Protein AF-A0A7K0QUI6-F1 (afdb_monomer)

Sequence (169 aa):
MERPNAWLEQLHAEGSSSNWQPHTERWATAEFIQWAQDNDPDAVSKIQLLISELETHGGHVNGGRATTPSFNVRFNVLGVGKKWPLCMYSLPQRGSTLEIRFGDFRNTPDVADAFVQAVCSIPEFGLDAAEIRNAGYRKRPQFAIKNLSEAAVRSLAKNVASALQVDNS

Foldseek 3Di:
DDDPDVVVVVLPPDDDPDPQDFDPDFDDLVQLLVLCVVQPVLLNVLSVLLQVLLVVLQWDWTGDRGSGTKTFIWFQFPPLGIFGQWMWDQDNVQGIKIKGQLVRCLVPVQLSLQQLCQLVVQVQQVDDSVVCVVVSVRDIDMDRSSSDDSVSSNSNSNSNSVSRVTDPD

pLDDT: mean 88.46, std 17.6, range [36.97, 98.56]

Secondary structure (DSSP, 8-state):
-PPP-HHHHHHHSSS-----PPPSSPPPHHHHHHHHHHH-GGGHHHHHHHHHHHHHTT-EEEE--SSS-EEEEEEEETTTEEEEEEEEEEETTTEEEEEE-GGGGTT-HHHHHHHHHHHHTSGGG---HHHHHHTTT----EEEGGGS-HHHHHHHHHHHHHHTTB---

Structure (mmCIF, N/CA/C/O backbone):
data_AF-A0A7K0QUI6-F1
#
_entry.id   AF-A0A7K0QUI6-F1
#
loop_
_atom_site.group_PDB
_atom_site.id
_atom_site.type_symbol
_atom_site.label_atom_id
_atom_site.label_alt_id
_atom_site.label_comp_id
_atom_site.label_asym_id
_atom_site.label_entity_id
_atom_site.label_seq_id
_atom_site.pdbx_PDB_ins_code
_atom_site.Cartn_x
_atom_site.Cartn_y
_atom_site.Cartn_z
_atom_site.occupancy
_atom_site.B_iso_or_equiv
_atom_site.auth_seq_id
_atom_site.auth_comp_id
_atom_site.auth_asym_id
_atom_site.auth_atom_id
_atom_site.pdbx_PDB_model_num
ATOM 1 N N . MET A 1 1 ? 23.963 -13.919 19.861 1.00 38.31 1 MET A N 1
ATOM 2 C CA . MET A 1 1 ? 23.941 -15.083 18.953 1.00 38.31 1 MET A CA 1
ATOM 3 C C . MET A 1 1 ? 22.561 -15.089 18.308 1.00 38.31 1 MET A C 1
ATOM 5 O O . MET A 1 1 ? 21.628 -15.667 18.854 1.00 38.31 1 MET A O 1
ATOM 9 N N . GLU A 1 2 ? 22.383 -14.276 17.266 1.00 37.38 2 GLU A N 1
ATOM 10 C CA . GLU A 1 2 ? 21.104 -14.164 16.556 1.00 37.38 2 GLU A CA 1
ATOM 11 C C . GLU A 1 2 ? 20.898 -15.432 15.730 1.00 37.38 2 GLU A C 1
ATOM 13 O O . GLU A 1 2 ? 21.800 -15.867 15.016 1.00 37.38 2 GLU A O 1
ATOM 18 N N . ARG A 1 3 ? 19.737 -16.071 15.884 1.00 36.97 3 ARG A N 1
ATOM 19 C CA . ARG A 1 3 ? 19.385 -17.237 15.075 1.00 36.97 3 ARG A CA 1
ATOM 20 C C . ARG A 1 3 ? 19.085 -16.753 13.653 1.00 36.97 3 ARG A C 1
ATOM 22 O O . ARG A 1 3 ? 18.277 -15.831 13.521 1.00 36.97 3 ARG A O 1
ATOM 29 N N . PRO A 1 4 ? 19.683 -17.353 12.613 1.00 43.66 4 PRO A N 1
ATOM 30 C CA . PRO A 1 4 ? 19.308 -17.076 11.235 1.00 43.66 4 PRO A CA 1
ATOM 31 C C . PRO A 1 4 ? 17.802 -17.279 11.050 1.00 43.66 4 PRO A C 1
ATOM 33 O O . PRO A 1 4 ? 17.220 -18.254 11.531 1.00 43.66 4 PRO A O 1
ATOM 36 N N . ASN A 1 5 ? 17.156 -16.315 10.400 1.00 50.41 5 ASN A N 1
ATOM 37 C CA . ASN A 1 5 ? 15.738 -16.376 10.083 1.00 50.41 5 ASN A CA 1
ATOM 38 C C . ASN A 1 5 ? 15.543 -17.424 8.979 1.00 50.41 5 ASN A C 1
ATOM 40 O O . ASN A 1 5 ? 15.919 -17.171 7.839 1.00 50.41 5 ASN A O 1
ATOM 44 N N . ALA A 1 6 ? 14.962 -18.580 9.314 1.00 49.19 6 ALA A N 1
ATOM 45 C CA . ALA A 1 6 ? 14.757 -19.723 8.412 1.00 49.19 6 ALA A CA 1
ATOM 46 C C . ALA A 1 6 ? 14.024 -19.371 7.099 1.00 49.19 6 ALA A C 1
ATOM 48 O O . ALA A 1 6 ? 14.102 -20.102 6.117 1.00 49.19 6 ALA A O 1
ATOM 49 N N . TRP A 1 7 ? 13.348 -18.221 7.050 1.00 48.06 7 TRP A N 1
ATOM 50 C CA . TRP A 1 7 ? 12.728 -17.703 5.833 1.00 48.06 7 TRP A CA 1
ATOM 51 C C . TRP A 1 7 ? 13.738 -17.214 4.775 1.00 48.06 7 TRP A C 1
ATOM 53 O O . TRP A 1 7 ? 13.445 -17.274 3.584 1.00 48.06 7 TRP A O 1
ATOM 63 N N . LEU A 1 8 ? 14.936 -16.767 5.180 1.00 48.00 8 LEU A N 1
ATOM 64 C CA . LEU A 1 8 ? 15.993 -16.349 4.247 1.00 48.00 8 LEU A CA 1
ATOM 65 C C . LEU A 1 8 ? 16.585 -17.545 3.489 1.00 48.00 8 LEU A C 1
ATOM 67 O O . LEU A 1 8 ? 16.847 -17.435 2.298 1.00 48.00 8 LEU A O 1
ATOM 71 N N . GLU A 1 9 ? 16.740 -18.697 4.142 1.00 46.81 9 GLU A N 1
ATOM 72 C CA . GLU A 1 9 ? 17.336 -19.893 3.524 1.00 46.81 9 GLU A CA 1
ATOM 73 C C . GLU A 1 9 ? 16.446 -20.484 2.423 1.00 46.81 9 GLU A C 1
ATOM 75 O O . GLU A 1 9 ? 16.946 -20.953 1.402 1.00 46.81 9 GLU A O 1
ATOM 80 N N . GLN A 1 10 ? 15.123 -20.382 2.571 1.00 46.78 10 GLN A N 1
ATOM 81 C CA . GLN A 1 10 ? 14.176 -20.924 1.596 1.00 46.78 10 GLN A CA 1
ATOM 82 C C . GLN A 1 10 ? 14.134 -20.119 0.280 1.00 46.78 10 GLN A C 1
ATOM 84 O O . GLN A 1 10 ? 13.781 -20.671 -0.756 1.00 46.78 10 GLN A O 1
ATOM 89 N N . LEU A 1 11 ? 14.551 -18.845 0.286 1.00 47.62 11 LEU A N 1
ATOM 90 C CA . LEU A 1 11 ? 14.673 -18.019 -0.926 1.00 47.62 11 LEU A CA 1
ATOM 91 C C . LEU A 1 11 ? 15.953 -18.304 -1.732 1.00 47.62 11 LEU A C 1
ATOM 93 O O . LEU A 1 11 ? 15.992 -18.010 -2.923 1.00 47.62 11 LEU A O 1
ATOM 97 N N . HIS A 1 12 ? 16.987 -18.881 -1.111 1.00 47.75 12 HIS A N 1
ATOM 98 C CA . HIS A 1 12 ? 18.263 -19.177 -1.776 1.00 47.75 12 HIS A CA 1
ATOM 99 C C . HIS A 1 12 ? 18.286 -20.532 -2.500 1.00 47.75 12 HIS A C 1
ATOM 101 O O . HIS A 1 12 ? 19.154 -20.750 -3.343 1.00 47.75 12 HIS A O 1
ATOM 107 N N . ALA A 1 13 ? 17.357 -21.438 -2.187 1.00 45.56 13 ALA A N 1
ATOM 108 C CA . ALA A 1 13 ? 17.404 -22.814 -2.679 1.00 45.56 13 ALA A CA 1
ATOM 109 C C . ALA A 1 13 ? 16.907 -22.990 -4.127 1.00 45.56 13 ALA A C 1
ATOM 111 O O . ALA A 1 13 ? 17.282 -23.964 -4.774 1.00 45.56 13 ALA A O 1
ATOM 112 N N . GLU A 1 14 ? 16.102 -22.070 -4.669 1.00 44.31 14 GLU A N 1
ATOM 113 C CA . GLU A 1 14 ? 15.422 -22.297 -5.951 1.00 44.31 14 GLU A CA 1
ATOM 114 C C . GLU A 1 14 ? 15.556 -21.102 -6.911 1.00 44.31 14 GLU A C 1
ATOM 116 O O . GLU A 1 14 ? 14.679 -20.251 -7.038 1.00 44.31 14 GLU A O 1
ATOM 121 N N . GLY A 1 15 ? 16.688 -21.078 -7.623 1.00 44.44 15 GLY A N 1
ATOM 122 C CA . GLY A 1 15 ? 16.762 -20.591 -9.003 1.00 44.44 15 GLY A CA 1
ATOM 123 C C . GLY A 1 15 ? 16.650 -19.082 -9.236 1.00 44.44 15 GLY A C 1
ATOM 124 O O . GLY A 1 15 ? 15.672 -18.611 -9.804 1.00 44.44 15 GLY A O 1
ATOM 125 N N . SER A 1 16 ? 17.713 -18.338 -8.934 1.00 41.66 16 SER A N 1
ATOM 126 C CA . SER A 1 16 ? 18.184 -17.245 -9.796 1.00 41.66 16 SER A CA 1
ATOM 127 C C . SER A 1 16 ? 19.632 -16.927 -9.440 1.00 41.66 16 SER A C 1
ATOM 129 O O . SER A 1 16 ? 19.966 -16.729 -8.272 1.00 41.66 16 SER A O 1
ATOM 131 N N . SER A 1 17 ? 20.508 -16.912 -10.442 1.00 42.06 17 SER A N 1
ATOM 132 C CA . SER A 1 17 ? 21.911 -16.513 -10.342 1.00 42.06 17 SER A CA 1
ATOM 133 C C . SER A 1 17 ? 22.021 -15.010 -10.088 1.00 42.06 17 SER A C 1
ATOM 135 O O . SER A 1 17 ? 22.443 -14.245 -10.955 1.00 42.06 17 SER A O 1
ATOM 137 N N . SER A 1 18 ? 21.609 -14.565 -8.909 1.00 44.94 18 SER A N 1
ATOM 138 C CA . SER A 1 18 ? 21.771 -13.185 -8.499 1.00 44.94 18 SER A CA 1
ATOM 139 C C . SER A 1 18 ? 22.810 -13.138 -7.387 1.00 44.94 18 SER A C 1
ATOM 141 O O . SER A 1 18 ? 22.557 -13.595 -6.272 1.00 44.94 18 SER A O 1
ATOM 143 N N . ASN A 1 19 ? 23.984 -12.589 -7.694 1.00 44.38 19 ASN A N 1
ATOM 144 C CA . ASN A 1 19 ? 25.039 -12.261 -6.731 1.00 44.38 19 ASN A CA 1
ATOM 145 C C . ASN A 1 19 ? 24.611 -11.096 -5.804 1.00 44.38 19 ASN A C 1
ATOM 147 O O . ASN A 1 19 ? 25.384 -10.170 -5.570 1.00 44.38 19 ASN A O 1
ATOM 151 N N . TRP A 1 20 ? 23.373 -11.090 -5.302 1.00 52.59 20 TRP A N 1
ATOM 152 C CA . TRP A 1 20 ? 22.871 -10.036 -4.423 1.00 52.59 20 TRP A CA 1
ATOM 153 C C . TRP A 1 20 ? 23.316 -10.319 -2.990 1.00 52.59 20 TRP A C 1
ATOM 155 O O . TRP A 1 20 ? 22.762 -11.174 -2.298 1.00 52.59 20 TRP A O 1
ATOM 165 N N . GLN A 1 21 ? 24.353 -9.606 -2.553 1.00 52.03 21 GLN A N 1
ATOM 166 C CA . GLN A 1 21 ? 24.778 -9.603 -1.158 1.00 52.03 21 GLN A CA 1
ATOM 167 C C . GLN A 1 21 ? 23.831 -8.739 -0.307 1.00 52.03 21 GLN A C 1
ATOM 169 O O . GLN A 1 21 ? 23.290 -7.749 -0.803 1.00 52.03 21 GLN A O 1
ATOM 174 N N . PRO A 1 22 ? 23.607 -9.088 0.972 1.00 53.97 22 PRO A N 1
ATOM 175 C CA . PRO A 1 22 ? 22.777 -8.293 1.870 1.00 53.97 22 PRO A CA 1
ATOM 176 C C . PRO A 1 22 ? 23.310 -6.860 2.008 1.00 53.97 22 PRO A C 1
ATOM 178 O O . PRO A 1 22 ? 24.460 -6.641 2.386 1.00 53.97 22 PRO A O 1
ATOM 181 N N . HIS A 1 23 ? 22.445 -5.888 1.719 1.00 58.56 23 HIS A N 1
ATOM 182 C CA . HIS A 1 23 ? 22.759 -4.465 1.779 1.00 58.56 23 HIS A CA 1
ATOM 183 C C . HIS A 1 23 ? 22.707 -3.969 3.235 1.00 58.56 23 HIS A C 1
ATOM 185 O O . HIS A 1 23 ? 21.693 -4.122 3.925 1.00 58.56 23 HIS A O 1
ATOM 191 N N . THR A 1 24 ? 23.807 -3.401 3.737 1.00 64.38 24 THR A N 1
ATOM 192 C CA . THR A 1 24 ? 23.884 -2.839 5.102 1.00 64.38 24 THR A CA 1
ATOM 193 C C . THR A 1 24 ? 23.230 -1.457 5.192 1.00 64.38 24 THR A C 1
ATOM 195 O O . THR A 1 24 ? 22.703 -1.073 6.247 1.00 64.38 24 THR A O 1
ATOM 198 N N . GLU A 1 25 ? 23.211 -0.724 4.080 1.00 81.62 25 GLU A N 1
ATOM 199 C CA . GLU A 1 25 ? 22.555 0.572 3.953 1.00 81.62 25 GLU A CA 1
ATOM 200 C C . GLU A 1 25 ? 21.068 0.414 3.604 1.00 81.62 25 GLU A C 1
ATOM 202 O O . GLU A 1 25 ? 20.601 -0.645 3.178 1.00 81.62 25 GLU A O 1
ATOM 207 N N . ARG A 1 26 ? 20.281 1.461 3.850 1.00 90.94 26 ARG A N 1
ATO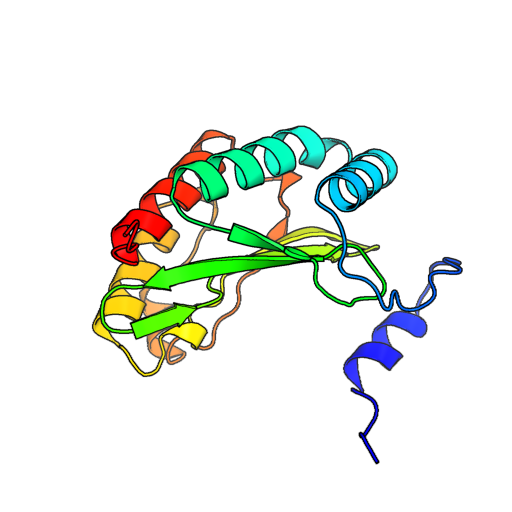M 208 C CA . ARG A 1 26 ? 18.854 1.454 3.512 1.00 90.94 26 ARG A CA 1
ATOM 209 C C . ARG A 1 26 ? 18.693 1.742 2.027 1.00 90.94 26 ARG A C 1
ATOM 211 O O . ARG A 1 26 ? 19.294 2.691 1.544 1.00 90.94 26 ARG A O 1
ATOM 218 N N . TRP A 1 27 ? 17.814 0.997 1.368 1.00 92.62 27 TRP A N 1
ATOM 219 C CA . TRP A 1 27 ? 17.463 1.255 -0.027 1.00 92.62 27 TRP A CA 1
ATOM 220 C C . TRP A 1 27 ? 16.872 2.657 -0.223 1.00 92.62 27 TRP A C 1
ATOM 222 O O . TRP A 1 27 ? 15.993 3.082 0.537 1.00 92.62 27 TRP A O 1
ATOM 232 N N . ALA A 1 28 ? 17.322 3.350 -1.260 1.00 94.56 28 ALA A N 1
ATOM 233 C CA . ALA A 1 28 ? 16.737 4.584 -1.757 1.00 94.56 28 ALA A CA 1
ATOM 234 C C . ALA A 1 28 ? 15.571 4.295 -2.717 1.00 94.56 28 ALA A C 1
ATOM 236 O O . ALA A 1 28 ? 15.508 3.251 -3.369 1.00 94.56 28 ALA A O 1
ATOM 237 N N . THR A 1 29 ? 14.648 5.252 -2.849 1.00 95.31 29 THR A N 1
ATOM 238 C CA . THR A 1 29 ? 13.512 5.171 -3.790 1.00 95.31 29 THR A CA 1
ATOM 239 C C . THR A 1 29 ? 13.970 4.956 -5.231 1.00 95.31 29 THR A C 1
ATOM 241 O O . THR A 1 29 ? 13.395 4.125 -5.932 1.00 95.31 29 THR A O 1
ATOM 244 N N . ALA A 1 30 ? 15.047 5.630 -5.644 1.00 95.31 30 ALA A N 1
ATOM 245 C CA . ALA A 1 30 ? 15.642 5.482 -6.970 1.00 95.31 30 ALA A CA 1
ATOM 246 C C . ALA A 1 30 ? 16.109 4.045 -7.261 1.00 95.31 30 ALA A C 1
ATOM 248 O O . ALA A 1 30 ? 15.892 3.553 -8.362 1.00 95.31 30 ALA A O 1
ATOM 249 N N . GLU A 1 31 ? 16.678 3.343 -6.277 1.00 94.88 31 GLU A N 1
ATOM 250 C CA . GLU A 1 31 ? 17.169 1.968 -6.452 1.00 94.88 31 GLU A CA 1
ATOM 251 C C . GLU A 1 31 ? 16.020 0.969 -6.624 1.00 94.88 31 GLU A C 1
ATOM 253 O O . GLU A 1 31 ? 16.104 0.044 -7.428 1.00 94.88 31 GLU A O 1
ATOM 258 N N . PHE A 1 32 ? 14.906 1.174 -5.916 1.00 95.81 32 PHE A N 1
ATOM 259 C CA . PHE A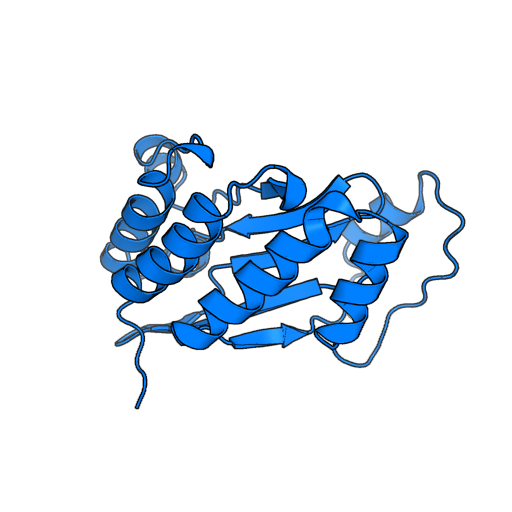 1 32 ? 13.704 0.361 -6.112 1.00 95.81 32 PHE A CA 1
ATOM 260 C C . PHE A 1 32 ? 13.070 0.607 -7.482 1.00 95.81 32 PHE A C 1
ATOM 262 O O . PHE A 1 32 ? 12.633 -0.341 -8.132 1.00 95.81 32 PHE A O 1
ATOM 269 N N . ILE A 1 33 ? 13.021 1.867 -7.928 1.00 96.88 33 ILE A N 1
ATOM 270 C CA . ILE A 1 33 ? 12.516 2.221 -9.261 1.00 96.88 33 ILE A CA 1
ATOM 271 C C . ILE A 1 33 ? 13.405 1.600 -10.340 1.00 96.88 33 ILE A C 1
ATOM 273 O O . ILE A 1 33 ? 12.870 1.000 -11.267 1.00 96.88 33 ILE A O 1
ATOM 277 N N . GLN A 1 34 ? 14.730 1.679 -10.194 1.00 96.88 34 GLN A N 1
ATOM 278 C CA . GLN A 1 34 ? 15.674 1.053 -11.120 1.00 96.88 34 GLN A CA 1
ATOM 279 C C . GLN A 1 34 ? 15.469 -0.463 -11.177 1.00 96.88 34 GLN A C 1
ATOM 281 O O . GLN A 1 34 ? 15.316 -1.029 -12.254 1.00 96.88 34 GLN A O 1
ATOM 286 N N . TRP A 1 35 ? 15.355 -1.120 -10.019 1.00 95.94 35 TRP A N 1
ATOM 287 C CA . TRP A 1 35 ? 15.057 -2.550 -9.980 1.00 95.94 35 TRP A CA 1
ATOM 288 C C . TRP A 1 35 ? 13.749 -2.883 -10.709 1.00 95.94 35 TRP A C 1
ATOM 290 O O . TRP A 1 35 ? 13.693 -3.861 -11.455 1.00 95.94 35 TRP A O 1
ATOM 300 N N . ALA A 1 36 ? 12.703 -2.072 -10.525 1.00 97.25 36 ALA A N 1
ATOM 301 C CA . ALA A 1 36 ? 11.426 -2.270 -11.203 1.00 97.25 36 ALA A CA 1
ATOM 302 C C . ALA A 1 36 ? 11.531 -2.037 -12.717 1.00 97.25 36 ALA A C 1
ATOM 304 O O . ALA A 1 36 ? 10.913 -2.775 -13.470 1.00 97.25 36 ALA A O 1
ATOM 305 N N . GLN A 1 37 ? 12.335 -1.082 -13.186 1.00 97.62 37 GLN A N 1
ATOM 306 C CA . GLN A 1 37 ? 12.591 -0.907 -14.622 1.00 97.62 37 GLN A CA 1
ATOM 307 C C . GLN A 1 37 ? 13.208 -2.163 -15.243 1.00 97.62 37 GLN A C 1
ATOM 309 O O . GLN A 1 37 ? 12.801 -2.565 -16.332 1.00 97.62 37 GLN A O 1
ATOM 314 N N . ASP A 1 38 ? 14.130 -2.805 -14.525 1.00 96.31 38 ASP A N 1
ATOM 315 C CA . ASP A 1 38 ? 14.848 -3.979 -15.019 1.00 96.31 38 ASP A CA 1
ATOM 316 C C . ASP A 1 38 ? 14.023 -5.279 -14.919 1.00 96.31 38 ASP A C 1
ATOM 318 O O . ASP A 1 38 ? 14.216 -6.192 -15.720 1.00 96.31 38 ASP A O 1
ATOM 322 N N . ASN A 1 39 ? 13.112 -5.387 -13.939 1.00 96.31 39 ASN A N 1
ATOM 323 C CA . ASN A 1 39 ? 12.458 -6.659 -13.580 1.00 96.31 39 ASN A CA 1
ATOM 324 C C . ASN A 1 39 ? 10.920 -6.648 -13.654 1.00 96.31 39 ASN A C 1
ATOM 326 O O . ASN A 1 39 ? 10.309 -7.709 -13.781 1.00 96.31 39 ASN A O 1
ATOM 330 N N . ASP A 1 40 ? 10.271 -5.488 -13.538 1.00 96.81 40 ASP A N 1
ATOM 331 C CA . ASP A 1 40 ? 8.806 -5.342 -13.559 1.00 96.81 40 ASP A CA 1
ATOM 332 C C . ASP A 1 40 ? 8.385 -3.990 -14.181 1.00 96.81 40 ASP A C 1
ATOM 334 O O . ASP A 1 40 ? 7.770 -3.153 -13.508 1.00 96.81 40 ASP A O 1
ATOM 338 N N . PRO A 1 41 ? 8.739 -3.732 -15.459 1.00 97.38 41 PRO A N 1
ATOM 339 C CA . PRO A 1 41 ? 8.617 -2.405 -16.070 1.00 97.38 41 PRO A CA 1
ATOM 340 C C . PRO A 1 41 ? 7.177 -1.864 -16.072 1.00 97.38 41 PRO A C 1
ATOM 342 O O . PRO A 1 41 ? 6.965 -0.663 -15.903 1.00 97.38 41 PRO A O 1
ATOM 345 N N . ASP A 1 42 ? 6.176 -2.745 -16.154 1.00 97.69 42 ASP A N 1
ATOM 346 C CA . ASP A 1 42 ? 4.747 -2.392 -16.123 1.00 97.69 42 ASP A CA 1
ATOM 347 C C . ASP A 1 42 ? 4.277 -1.824 -14.767 1.00 97.69 42 ASP A C 1
ATOM 349 O O . ASP A 1 42 ? 3.190 -1.231 -14.659 1.00 97.69 42 ASP A O 1
ATOM 353 N N . ALA A 1 43 ? 5.072 -2.016 -13.708 1.00 97.75 43 ALA A N 1
ATOM 354 C CA . ALA A 1 43 ? 4.806 -1.482 -12.378 1.00 97.75 43 ALA A CA 1
ATOM 355 C C . ALA A 1 43 ? 5.395 -0.080 -12.165 1.00 97.75 43 ALA A C 1
ATOM 357 O O . ALA A 1 43 ? 4.946 0.612 -11.252 1.00 97.75 43 ALA A O 1
ATOM 358 N N . VAL A 1 44 ? 6.367 0.361 -12.975 1.00 98.25 44 VAL A N 1
ATOM 359 C CA . VAL A 1 44 ? 7.192 1.556 -12.697 1.00 98.25 44 VAL A CA 1
ATOM 360 C C . VAL A 1 44 ? 6.349 2.811 -12.473 1.00 98.25 44 VAL A C 1
ATOM 362 O O . VAL A 1 44 ? 6.497 3.465 -11.439 1.00 98.25 44 VAL A O 1
ATOM 365 N N . SER A 1 45 ? 5.419 3.119 -13.383 1.00 98.31 45 SER A N 1
ATOM 366 C CA . SER A 1 45 ? 4.568 4.312 -13.256 1.00 98.31 45 SER A CA 1
ATOM 367 C C . SER A 1 45 ? 3.691 4.268 -12.001 1.00 98.31 45 SER A C 1
ATOM 369 O O . SER A 1 45 ? 3.514 5.276 -11.320 1.00 98.31 45 SER A O 1
ATOM 371 N N . LYS A 1 46 ? 3.194 3.081 -11.641 1.00 98.44 46 LYS A N 1
ATOM 372 C CA . LYS A 1 46 ? 2.343 2.867 -10.464 1.00 98.44 46 LYS A CA 1
ATOM 373 C C . LYS A 1 46 ? 3.136 2.933 -9.164 1.00 98.44 46 LYS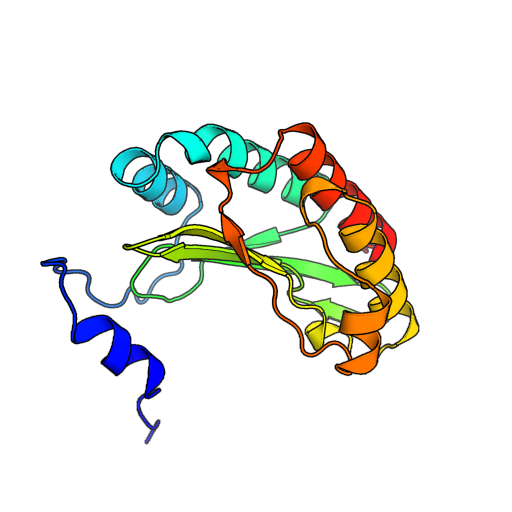 A C 1
ATOM 375 O O . LYS A 1 46 ? 2.615 3.436 -8.177 1.00 98.44 46 LYS A O 1
ATOM 380 N N . ILE A 1 47 ? 4.387 2.474 -9.157 1.00 98.38 47 ILE A N 1
ATOM 381 C CA . ILE A 1 47 ? 5.304 2.612 -8.016 1.00 98.38 47 ILE A CA 1
ATOM 382 C C . ILE A 1 47 ? 5.607 4.089 -7.769 1.00 98.38 47 ILE A C 1
ATOM 384 O O . ILE A 1 47 ? 5.489 4.554 -6.638 1.00 98.38 47 ILE A O 1
ATOM 388 N N . GLN A 1 48 ? 5.963 4.829 -8.822 1.00 98.56 48 GLN A N 1
ATOM 389 C CA . GLN A 1 48 ? 6.234 6.265 -8.731 1.00 98.56 48 GLN A CA 1
ATOM 390 C C . GLN A 1 48 ? 5.010 7.024 -8.214 1.00 98.56 48 GLN A C 1
ATOM 392 O O . GLN A 1 48 ? 5.127 7.818 -7.279 1.00 98.56 48 GLN A O 1
ATOM 397 N N . LEU A 1 49 ? 3.831 6.721 -8.767 1.00 98.50 49 LEU A N 1
ATOM 398 C CA . LEU A 1 49 ? 2.573 7.295 -8.308 1.00 98.50 49 LEU A CA 1
ATOM 399 C C . LEU A 1 49 ? 2.298 6.944 -6.841 1.00 98.50 49 LEU A C 1
ATOM 401 O O . LEU A 1 49 ? 1.991 7.830 -6.053 1.00 98.50 49 LEU A O 1
ATOM 405 N N . LEU A 1 50 ? 2.446 5.676 -6.454 1.00 98.25 50 LEU A N 1
ATOM 406 C CA . LEU A 1 50 ? 2.192 5.225 -5.089 1.00 98.25 50 LEU A CA 1
ATOM 407 C C . LEU A 1 50 ? 3.108 5.925 -4.081 1.00 98.25 50 LEU A C 1
ATOM 409 O O . LEU A 1 50 ? 2.620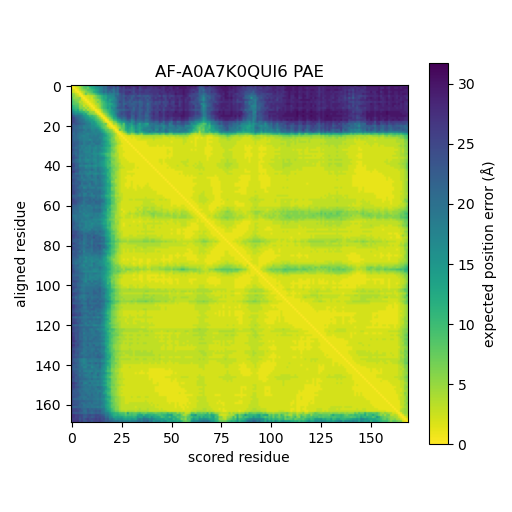 6.391 -3.058 1.00 98.25 50 LEU A O 1
ATOM 413 N N . ILE A 1 51 ? 4.408 6.035 -4.368 1.00 98.12 51 ILE A N 1
ATOM 414 C CA . ILE A 1 51 ? 5.359 6.757 -3.508 1.00 98.12 51 ILE A CA 1
ATOM 415 C C . ILE A 1 51 ? 4.927 8.220 -3.361 1.00 98.12 51 ILE A C 1
ATOM 417 O O . ILE A 1 51 ? 4.766 8.690 -2.237 1.00 98.12 51 ILE A O 1
ATOM 421 N N . SER A 1 52 ? 4.673 8.903 -4.480 1.00 98.19 52 SER A N 1
ATOM 422 C CA . SER A 1 52 ? 4.278 10.316 -4.487 1.00 98.19 52 SER A CA 1
ATOM 423 C C . SER A 1 52 ? 2.986 10.568 -3.706 1.00 98.19 52 SER A C 1
ATOM 425 O O . SER A 1 52 ? 2.903 11.522 -2.933 1.00 98.19 52 SER A O 1
ATOM 427 N N . GLU A 1 53 ? 1.967 9.732 -3.900 1.00 98.12 53 GLU A N 1
ATOM 428 C CA . GLU A 1 53 ? 0.669 9.866 -3.229 1.00 98.12 53 GLU A CA 1
ATOM 429 C C . GLU A 1 53 ? 0.779 9.561 -1.732 1.00 98.12 53 GLU A C 1
ATOM 431 O O . GLU A 1 53 ? 0.217 10.282 -0.909 1.00 98.12 53 GLU A O 1
ATOM 436 N N . LEU A 1 54 ? 1.543 8.530 -1.352 1.00 97.56 54 LEU A N 1
ATOM 437 C CA . LEU A 1 54 ? 1.781 8.223 0.058 1.00 97.56 54 LEU A CA 1
ATOM 438 C C . LEU A 1 54 ? 2.490 9.380 0.763 1.00 97.56 54 LEU A C 1
ATOM 440 O O . LEU A 1 54 ? 2.059 9.759 1.848 1.00 97.56 54 LEU A O 1
ATOM 444 N N . GLU A 1 55 ? 3.522 9.962 0.150 1.00 96.81 55 GLU A N 1
ATOM 445 C CA . GLU A 1 55 ? 4.236 11.117 0.709 1.00 96.81 55 GLU A CA 1
ATOM 446 C C . GLU A 1 55 ? 3.355 12.364 0.806 1.00 96.81 55 GLU A C 1
ATOM 448 O O . GLU A 1 55 ? 3.340 13.032 1.841 1.00 96.81 55 GLU A O 1
ATOM 453 N N . THR A 1 56 ? 2.543 12.623 -0.221 1.00 97.00 56 THR A N 1
ATOM 454 C CA . THR A 1 56 ? 1.559 13.721 -0.227 1.00 97.00 56 THR A CA 1
ATOM 455 C C . THR A 1 56 ? 0.559 13.600 0.926 1.00 97.00 56 THR A C 1
ATOM 457 O O . THR A 1 56 ? 0.113 14.605 1.479 1.00 97.00 56 THR A O 1
ATOM 460 N N . HIS A 1 57 ? 0.225 12.372 1.321 1.00 96.75 57 HIS A N 1
ATOM 461 C CA . HIS A 1 57 ? -0.740 12.078 2.375 1.00 96.75 57 HIS A CA 1
ATOM 462 C C . HIS A 1 57 ? -0.092 11.734 3.733 1.00 96.75 57 HIS A C 1
ATOM 464 O O . HIS A 1 57 ? -0.704 11.061 4.565 1.00 96.75 57 HIS A O 1
ATOM 470 N N . GLY A 1 58 ? 1.135 12.208 3.982 1.00 96.19 58 GLY A N 1
ATOM 471 C CA . GLY A 1 58 ? 1.811 12.109 5.287 1.00 96.19 58 GLY A CA 1
ATOM 472 C C . GLY A 1 58 ? 2.430 10.737 5.587 1.00 96.19 58 GLY A C 1
ATOM 473 O O . GLY A 1 58 ? 2.917 10.479 6.692 1.00 96.19 58 GLY A O 1
ATOM 474 N N . GLY A 1 59 ? 2.431 9.842 4.602 1.00 96.75 59 GLY A N 1
ATOM 475 C CA . GLY A 1 59 ? 3.220 8.624 4.621 1.00 96.75 59 GLY A CA 1
ATOM 476 C C . GLY A 1 59 ? 4.699 8.937 4.402 1.00 96.75 59 GLY A C 1
ATOM 477 O O . GLY A 1 59 ? 5.055 9.828 3.645 1.00 96.75 59 GLY A O 1
ATOM 478 N N . HIS A 1 60 ? 5.598 8.184 5.029 1.00 96.75 60 HIS A N 1
ATOM 479 C CA . HIS A 1 60 ? 7.029 8.288 4.734 1.00 96.75 60 HIS A CA 1
ATOM 480 C C . HIS A 1 60 ? 7.583 6.945 4.292 1.00 96.75 60 HIS A C 1
ATOM 482 O O . HIS A 1 60 ? 7.596 5.976 5.064 1.00 96.75 60 HIS A O 1
ATOM 488 N N . VAL A 1 61 ? 8.087 6.894 3.066 1.00 96.00 61 VAL A N 1
ATOM 489 C CA . VAL A 1 61 ? 8.698 5.697 2.494 1.00 96.00 61 VAL A CA 1
ATOM 490 C C . VAL A 1 61 ? 10.104 5.536 3.071 1.00 96.00 61 VAL A C 1
ATOM 492 O O . VAL A 1 61 ? 10.951 6.412 2.946 1.00 96.00 61 VAL A O 1
ATOM 495 N N . ASN A 1 62 ? 10.355 4.423 3.762 1.00 94.69 62 ASN A N 1
ATOM 496 C CA . ASN A 1 62 ? 11.645 4.150 4.391 1.00 94.69 62 ASN A CA 1
ATOM 497 C C . ASN A 1 62 ? 12.251 2.858 3.847 1.00 94.69 62 ASN A C 1
ATOM 499 O O . ASN A 1 62 ? 11.659 1.785 4.004 1.00 94.69 62 ASN A O 1
ATOM 503 N N . GLY A 1 63 ? 13.468 2.962 3.305 1.00 93.94 63 GLY A N 1
ATOM 504 C CA . GLY A 1 63 ? 14.308 1.832 2.909 1.00 93.94 63 GLY A CA 1
ATOM 505 C C . GLY A 1 63 ? 14.449 0.789 4.010 1.00 93.94 63 GLY A C 1
ATOM 506 O O . GLY A 1 63 ? 14.809 1.116 5.152 1.00 93.94 63 GLY A O 1
ATOM 507 N N . GLY A 1 64 ? 14.152 -0.460 3.661 1.00 90.38 64 GLY A N 1
ATOM 508 C CA . GLY A 1 64 ? 14.503 -1.640 4.439 1.00 90.38 64 GLY A CA 1
ATOM 509 C C . GLY A 1 64 ? 15.982 -1.999 4.289 1.00 90.38 64 GLY A C 1
ATOM 510 O O . GLY A 1 64 ? 16.690 -1.446 3.451 1.00 90.38 64 GLY A O 1
ATOM 511 N N . ARG A 1 65 ? 16.436 -2.945 5.114 1.00 88.38 65 ARG A N 1
ATOM 512 C CA . ARG A 1 65 ? 17.745 -3.606 4.998 1.00 88.38 65 ARG A CA 1
ATOM 513 C C . ARG A 1 65 ? 17.500 -5.049 4.583 1.00 88.38 65 ARG A C 1
ATOM 515 O O . ARG A 1 65 ? 17.377 -5.931 5.429 1.00 88.38 65 ARG A O 1
ATOM 522 N N . ALA A 1 66 ? 17.287 -5.246 3.293 1.00 87.00 66 ALA A N 1
ATOM 523 C CA . ALA A 1 66 ? 17.009 -6.548 2.702 1.00 87.00 66 ALA A CA 1
ATOM 524 C C . ALA A 1 66 ? 17.926 -6.765 1.498 1.00 87.00 66 ALA A C 1
ATOM 526 O O . ALA A 1 66 ? 18.530 -5.818 1.001 1.00 87.00 66 ALA A O 1
ATOM 527 N N . THR A 1 67 ? 18.026 -8.009 1.039 1.00 86.81 67 THR A N 1
ATOM 528 C CA . THR A 1 67 ? 18.817 -8.381 -0.144 1.00 86.81 67 THR A CA 1
ATOM 529 C C . THR A 1 67 ? 18.300 -7.739 -1.426 1.00 86.81 67 THR A C 1
ATOM 531 O O . THR A 1 67 ? 19.087 -7.474 -2.325 1.00 86.81 67 THR A O 1
ATOM 534 N N . THR A 1 68 ? 17.002 -7.447 -1.498 1.00 89.44 68 THR A N 1
ATOM 535 C CA . THR A 1 68 ? 16.380 -6.717 -2.603 1.00 89.44 68 THR A CA 1
ATOM 536 C C . THR A 1 68 ? 15.738 -5.415 -2.109 1.00 89.44 68 THR A C 1
ATOM 538 O O . THR A 1 68 ? 15.382 -5.314 -0.921 1.00 89.44 68 THR A O 1
ATOM 541 N N . PRO A 1 69 ? 15.567 -4.405 -2.988 1.00 94.06 69 PRO A N 1
ATOM 542 C CA . PRO A 1 69 ? 14.895 -3.162 -2.638 1.00 94.06 69 PRO A CA 1
ATOM 543 C C . PRO A 1 69 ? 13.540 -3.387 -1.967 1.00 94.06 69 PRO A C 1
ATOM 545 O O . PRO A 1 69 ? 12.652 -4.070 -2.480 1.00 94.06 69 PRO A O 1
ATOM 548 N N . SER A 1 70 ? 13.356 -2.806 -0.789 1.00 94.94 70 SER A N 1
ATOM 549 C CA . SER A 1 70 ? 12.098 -2.904 -0.052 1.00 94.94 70 SER A CA 1
ATOM 550 C C . SER A 1 70 ? 11.866 -1.664 0.786 1.00 94.94 70 SER A C 1
ATOM 552 O O . SER A 1 70 ? 12.811 -1.022 1.251 1.00 94.94 70 SER A O 1
ATOM 554 N N . PHE A 1 71 ? 10.595 -1.358 1.015 1.00 96.69 71 PHE A N 1
ATOM 555 C CA . PHE A 1 71 ? 10.171 -0.211 1.795 1.00 96.69 71 PHE A CA 1
ATOM 556 C C . PHE A 1 71 ? 9.142 -0.598 2.841 1.00 96.69 71 PHE A C 1
ATOM 558 O O . PHE A 1 71 ? 8.261 -1.421 2.600 1.00 96.69 71 PHE A O 1
ATOM 565 N N . ASN A 1 72 ? 9.215 0.073 3.986 1.00 96.75 72 ASN A N 1
ATOM 566 C CA . ASN A 1 72 ? 8.078 0.197 4.889 1.00 96.75 72 ASN A CA 1
ATOM 567 C C . ASN A 1 72 ? 7.567 1.637 4.790 1.00 96.75 72 ASN A C 1
ATOM 569 O O . ASN A 1 72 ? 8.364 2.580 4.779 1.00 96.75 72 ASN A O 1
ATOM 573 N N . VAL A 1 73 ? 6.252 1.811 4.742 1.00 97.62 73 VAL A N 1
ATOM 574 C CA . VAL A 1 73 ? 5.617 3.129 4.709 1.00 97.62 73 VAL A CA 1
ATOM 575 C C . VAL A 1 73 ? 5.172 3.475 6.118 1.00 97.62 73 VAL A C 1
ATOM 577 O O . VAL A 1 73 ? 4.358 2.773 6.716 1.00 97.62 73 VAL A O 1
ATOM 580 N N . ARG A 1 74 ? 5.753 4.540 6.657 1.00 96.56 74 ARG A N 1
ATOM 581 C CA . ARG A 1 74 ? 5.489 5.036 8.004 1.00 96.56 74 ARG A CA 1
ATOM 582 C C . ARG A 1 74 ? 4.310 5.986 8.000 1.00 96.56 74 ARG A C 1
ATOM 584 O O . ARG A 1 74 ? 4.301 6.887 7.175 1.00 96.56 74 ARG A O 1
ATOM 591 N N . PHE A 1 75 ? 3.457 5.905 9.009 1.00 97.00 75 PHE A N 1
ATOM 592 C CA . PHE A 1 75 ? 2.534 6.982 9.368 1.00 97.00 75 PHE A CA 1
ATOM 593 C C . PHE A 1 75 ? 2.681 7.327 10.851 1.00 97.00 75 PHE A C 1
ATOM 595 O O . PHE A 1 75 ? 2.963 6.447 11.674 1.00 97.00 75 PHE A O 1
ATOM 602 N N . ASN A 1 76 ? 2.508 8.604 11.186 1.00 96.44 76 ASN A N 1
ATOM 603 C CA . ASN A 1 76 ? 2.322 9.055 12.563 1.00 96.44 76 ASN A CA 1
ATOM 604 C C . ASN A 1 76 ? 0.813 9.123 12.821 1.00 96.44 76 ASN A C 1
ATOM 606 O O . ASN A 1 76 ? 0.122 9.955 12.245 1.00 96.44 76 ASN A O 1
ATOM 610 N N . VAL A 1 77 ? 0.302 8.199 13.628 1.00 95.88 77 VAL A N 1
ATOM 611 C CA . VAL A 1 77 ? -1.134 8.013 13.868 1.00 95.88 77 VAL A CA 1
ATOM 612 C C . VAL A 1 77 ? -1.502 8.699 15.177 1.00 95.88 77 VAL A C 1
ATOM 614 O O . VAL A 1 77 ? -0.915 8.379 16.219 1.00 95.88 77 VAL A O 1
ATOM 617 N N . LEU A 1 78 ? -2.456 9.632 15.144 1.00 91.94 78 LEU A N 1
ATOM 618 C CA . LEU A 1 78 ? -2.852 10.399 16.325 1.00 91.94 78 LEU A CA 1
ATOM 619 C C . LEU A 1 78 ? -3.287 9.469 17.472 1.00 91.94 78 LEU A C 1
ATOM 621 O O . LEU A 1 78 ? -4.035 8.514 17.276 1.00 91.94 78 LEU A O 1
ATOM 625 N N . GLY A 1 79 ? -2.762 9.705 18.677 1.00 91.81 79 GLY A N 1
ATOM 626 C CA . GLY A 1 79 ? -3.058 8.893 19.868 1.00 91.81 79 GLY A CA 1
ATOM 627 C C . GLY A 1 79 ? -2.452 7.480 19.885 1.00 91.81 79 GLY A C 1
ATOM 628 O O . GLY A 1 79 ? -2.531 6.802 20.907 1.00 91.81 79 GLY A O 1
ATOM 629 N N . VAL A 1 80 ? -1.812 7.033 18.799 1.00 94.69 80 VAL A N 1
ATOM 630 C CA . VAL A 1 80 ? -1.219 5.686 18.678 1.00 94.69 80 VAL A CA 1
ATOM 631 C C . VAL A 1 80 ? 0.296 5.738 18.454 1.00 94.69 80 VAL A C 1
ATOM 633 O O . VAL A 1 80 ? 1.027 4.836 18.873 1.00 94.69 80 VAL A O 1
ATOM 636 N N . GLY A 1 81 ? 0.784 6.791 17.802 1.00 94.81 81 GLY A N 1
ATOM 637 C CA . GLY A 1 81 ? 2.184 6.984 17.452 1.00 94.81 81 GLY A CA 1
ATOM 638 C C . GLY A 1 81 ? 2.563 6.357 16.109 1.00 94.81 81 GLY A C 1
ATOM 639 O O . GLY A 1 81 ? 1.759 6.222 15.190 1.00 94.81 81 GLY A O 1
ATOM 640 N N . LYS A 1 82 ? 3.840 6.003 15.972 1.00 95.56 82 LYS A N 1
ATOM 641 C CA . LYS A 1 82 ? 4.436 5.566 14.704 1.00 95.56 82 LYS A CA 1
ATOM 642 C C . LYS A 1 82 ? 4.021 4.143 14.322 1.00 95.56 82 LYS A C 1
ATOM 644 O O . LYS A 1 82 ? 4.236 3.214 15.105 1.00 95.56 82 LYS A O 1
ATOM 649 N N . LYS A 1 83 ? 3.509 3.961 13.102 1.00 96.69 83 LYS A N 1
ATOM 650 C CA . LYS A 1 83 ? 3.052 2.666 12.558 1.00 96.69 83 LYS A CA 1
ATOM 651 C C . LYS A 1 83 ? 3.503 2.443 11.114 1.00 96.69 83 LYS A C 1
ATOM 653 O O . LYS A 1 83 ? 3.870 3.399 10.431 1.00 96.69 83 LYS A O 1
ATOM 658 N N . TRP A 1 84 ? 3.486 1.186 10.671 1.00 96.81 84 TRP A N 1
ATOM 659 C CA . TRP A 1 84 ? 3.996 0.717 9.376 1.00 96.81 84 TRP A CA 1
ATOM 660 C C . TRP A 1 84 ? 2.946 -0.117 8.616 1.00 96.81 84 TRP A C 1
ATOM 662 O O . TRP A 1 84 ? 3.166 -1.297 8.328 1.00 96.81 84 TRP A O 1
ATOM 672 N N . PRO A 1 85 ? 1.786 0.481 8.292 1.00 97.31 85 PRO A N 1
ATOM 673 C CA . PRO A 1 85 ? 0.633 -0.225 7.734 1.00 97.31 85 PRO A CA 1
ATOM 674 C C . PRO A 1 85 ? 0.845 -0.788 6.329 1.00 97.31 85 PRO A C 1
ATOM 676 O O . PRO A 1 85 ? 0.116 -1.691 5.932 1.00 97.31 85 PRO A O 1
ATOM 679 N N . LEU A 1 86 ? 1.794 -0.252 5.560 1.00 98.31 86 LEU A N 1
ATOM 680 C CA . LEU A 1 86 ? 2.027 -0.637 4.169 1.00 98.31 86 LEU A CA 1
ATOM 681 C C . LEU A 1 86 ? 3.502 -0.949 3.955 1.00 98.31 86 LEU A C 1
ATOM 683 O O . LEU A 1 86 ? 4.378 -0.307 4.542 1.00 98.31 86 LEU A O 1
ATOM 687 N N . CYS A 1 87 ? 3.785 -1.928 3.106 1.00 98.00 87 CYS A N 1
ATOM 688 C CA . CYS A 1 87 ? 5.140 -2.289 2.704 1.00 98.00 87 CYS A CA 1
ATOM 689 C C . CYS A 1 87 ? 5.211 -2.537 1.209 1.00 98.00 87 CYS A C 1
ATOM 691 O O . CYS A 1 87 ? 4.264 -3.046 0.620 1.00 98.00 87 CYS A O 1
ATOM 693 N N . MET A 1 88 ? 6.348 -2.208 0.609 1.00 98.06 88 MET A N 1
ATOM 694 C CA . MET A 1 88 ? 6.636 -2.531 -0.781 1.00 98.06 88 MET A CA 1
ATOM 695 C C . MET A 1 88 ? 7.840 -3.458 -0.846 1.00 98.06 88 MET A C 1
ATOM 697 O O . MET A 1 88 ? 8.840 -3.241 -0.159 1.00 98.06 88 MET A O 1
ATOM 701 N N . TYR A 1 89 ? 7.749 -4.481 -1.682 1.00 96.81 89 TYR A N 1
ATOM 702 C CA . TYR A 1 89 ? 8.787 -5.485 -1.860 1.00 96.81 89 TYR A CA 1
ATOM 703 C C . TYR A 1 89 ? 9.113 -5.645 -3.336 1.00 96.81 89 TYR A C 1
ATOM 705 O O . TYR A 1 89 ? 8.211 -5.659 -4.170 1.00 96.81 89 TYR A O 1
ATOM 713 N N . SER A 1 90 ? 10.390 -5.827 -3.644 1.00 95.50 90 SER A N 1
ATOM 714 C CA . SER A 1 90 ? 10.830 -6.385 -4.918 1.00 95.50 90 SER A CA 1
ATOM 715 C C . SER A 1 90 ? 11.078 -7.882 -4.734 1.00 95.50 90 SER A C 1
ATOM 717 O O . SER A 1 90 ? 12.014 -8.305 -4.052 1.00 95.50 90 SER A O 1
ATOM 719 N N . LEU A 1 91 ? 10.179 -8.703 -5.272 1.00 91.25 91 LEU A N 1
ATOM 720 C CA . LEU A 1 91 ? 10.264 -10.156 -5.170 1.00 91.25 91 LEU A CA 1
ATOM 721 C C . LEU A 1 91 ? 10.717 -10.710 -6.527 1.00 91.25 91 LEU A C 1
ATOM 723 O O . LEU A 1 91 ? 9.952 -10.587 -7.482 1.00 91.25 91 LEU A O 1
ATOM 727 N N . PRO A 1 92 ? 11.893 -11.359 -6.641 1.00 86.25 92 PRO A N 1
ATOM 728 C CA . PRO A 1 92 ? 12.450 -11.779 -7.933 1.00 86.25 92 PRO A CA 1
ATOM 729 C C . PRO A 1 92 ? 11.489 -12.568 -8.832 1.00 86.25 92 PRO A C 1
ATOM 731 O O . PRO A 1 92 ? 11.483 -12.380 -10.039 1.00 86.25 92 PRO A O 1
ATOM 734 N N . GLN A 1 93 ? 10.637 -13.414 -8.247 1.00 87.62 93 GLN A N 1
ATOM 735 C CA . GLN A 1 93 ? 9.679 -14.233 -9.000 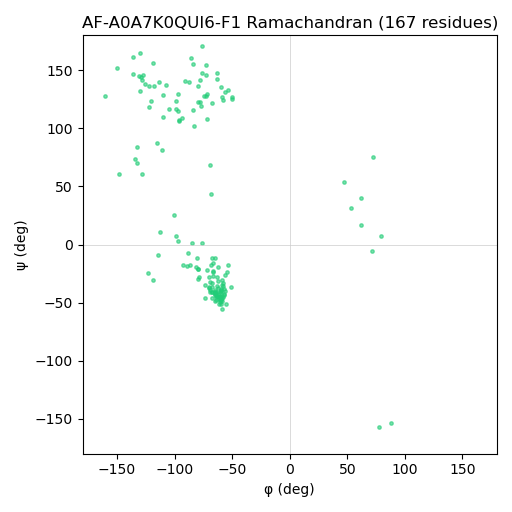1.00 87.62 93 GLN A CA 1
ATOM 736 C C . GLN A 1 93 ? 8.291 -13.590 -9.167 1.00 87.62 93 GLN A C 1
ATOM 738 O O . GLN A 1 93 ? 7.502 -14.048 -9.988 1.00 87.62 93 GLN A O 1
ATOM 743 N N . ARG A 1 94 ? 7.946 -12.574 -8.363 1.00 88.62 94 ARG A N 1
ATOM 744 C CA . ARG A 1 94 ? 6.588 -11.984 -8.331 1.00 88.62 94 ARG A CA 1
ATOM 745 C C . ARG A 1 94 ? 6.536 -10.532 -8.806 1.00 88.62 94 ARG A C 1
ATOM 747 O O . ARG A 1 94 ? 5.441 -10.009 -8.995 1.00 88.62 94 ARG A O 1
ATOM 754 N N . GLY A 1 95 ? 7.687 -9.897 -9.010 1.00 94.88 95 GLY A N 1
ATOM 755 C CA . GLY A 1 95 ? 7.787 -8.479 -9.329 1.00 94.88 95 GLY A CA 1
ATOM 756 C C . GLY A 1 95 ? 7.593 -7.584 -8.104 1.00 94.88 95 GLY A C 1
ATOM 757 O O . GLY A 1 95 ? 7.789 -7.994 -6.950 1.00 94.88 95 GLY A O 1
ATOM 758 N N . SER A 1 96 ? 7.205 -6.339 -8.357 1.00 97.88 96 SER A N 1
ATOM 759 C CA . SER A 1 96 ? 6.967 -5.340 -7.322 1.00 97.88 96 SER A CA 1
ATOM 760 C C . SER A 1 96 ? 5.614 -5.571 -6.647 1.00 97.88 96 SER A C 1
ATOM 762 O O . SER A 1 96 ? 4.559 -5.583 -7.283 1.00 97.88 96 SER A O 1
ATOM 764 N N . THR A 1 97 ? 5.637 -5.751 -5.329 1.00 98.12 97 THR A N 1
ATOM 765 C CA . THR A 1 97 ? 4.477 -6.148 -4.522 1.00 98.12 97 THR A CA 1
ATOM 766 C C . THR A 1 97 ? 4.192 -5.122 -3.432 1.00 98.12 97 THR A C 1
ATOM 768 O O . THR A 1 97 ? 5.110 -4.682 -2.743 1.00 98.12 97 THR A O 1
ATOM 771 N N . LEU A 1 98 ? 2.918 -4.788 -3.238 1.00 98.50 98 LEU A N 1
ATOM 772 C CA . LEU A 1 98 ? 2.399 -4.045 -2.093 1.00 98.50 98 LEU A CA 1
ATOM 773 C C . LEU A 1 98 ? 1.833 -5.032 -1.069 1.00 98.50 98 LEU A C 1
ATOM 775 O O . LEU A 1 98 ? 1.007 -5.871 -1.411 1.00 98.50 98 LEU A O 1
ATOM 779 N N . GLU A 1 99 ? 2.224 -4.905 0.190 1.00 98.38 99 GLU A N 1
ATOM 780 C CA . GLU A 1 99 ? 1.640 -5.626 1.318 1.00 98.38 99 GLU A CA 1
ATOM 781 C C . GLU A 1 99 ? 0.920 -4.658 2.258 1.00 98.38 99 GLU A C 1
ATOM 783 O O . GLU A 1 99 ? 1.437 -3.583 2.571 1.00 98.38 99 GLU A O 1
ATOM 788 N N . ILE A 1 100 ? -0.241 -5.079 2.760 1.00 98.31 100 ILE A N 1
ATOM 789 C CA . ILE A 1 100 ? -1.040 -4.329 3.734 1.00 98.31 100 ILE A CA 1
ATOM 790 C C . ILE A 1 100 ? -0.998 -5.048 5.085 1.00 98.31 100 ILE A C 1
ATOM 792 O O . ILE A 1 100 ? -1.263 -6.245 5.167 1.00 98.31 100 ILE A O 1
ATOM 796 N N . ARG A 1 101 ? -0.662 -4.337 6.163 1.00 97.31 101 ARG A N 1
ATOM 797 C CA . ARG A 1 101 ? -0.447 -4.886 7.511 1.00 97.31 101 ARG A CA 1
ATOM 798 C C . ARG A 1 101 ? -1.479 -4.363 8.505 1.00 97.31 101 ARG A C 1
ATOM 800 O O . ARG A 1 101 ? -1.231 -3.410 9.238 1.00 97.31 101 ARG A O 1
ATOM 807 N N . PHE A 1 102 ? -2.620 -5.040 8.608 1.00 96.62 102 PHE A N 1
ATOM 808 C CA . PHE A 1 102 ? -3.642 -4.698 9.611 1.00 96.62 102 PHE A CA 1
ATOM 809 C C . PHE A 1 102 ? -3.165 -4.947 11.055 1.00 96.62 102 PHE A C 1
ATOM 811 O O . PHE A 1 102 ? -3.577 -4.261 11.990 1.00 96.62 102 PHE A O 1
ATOM 818 N N . GLY A 1 103 ? -2.234 -5.890 11.235 1.00 94.00 103 GLY A N 1
ATOM 819 C CA . GLY A 1 103 ? -1.727 -6.311 12.543 1.00 94.00 103 GLY A CA 1
ATOM 820 C C . GLY A 1 103 ? -0.958 -5.234 13.314 1.00 94.00 103 GLY A C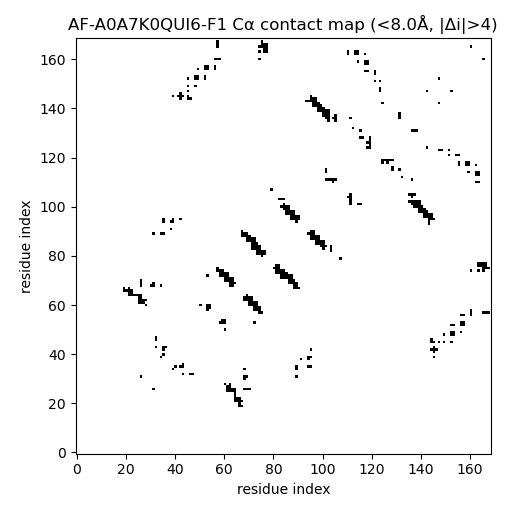 1
ATOM 821 O O . GLY A 1 103 ? -0.718 -5.407 14.510 1.00 94.00 103 GLY A O 1
ATOM 822 N N . ASP A 1 104 ? -0.608 -4.116 12.680 1.00 92.25 104 ASP A N 1
ATOM 823 C CA . ASP A 1 104 ? 0.026 -2.969 13.338 1.00 92.25 104 ASP A CA 1
ATOM 824 C C . ASP A 1 104 ? -0.909 -2.267 14.341 1.00 92.25 104 ASP A C 1
ATOM 826 O O . ASP A 1 104 ? -0.433 -1.659 15.310 1.00 92.25 104 ASP A O 1
ATOM 830 N N . PHE A 1 105 ? -2.227 -2.423 14.162 1.00 95.44 105 PHE A N 1
ATOM 831 C CA . PHE A 1 105 ? -3.281 -1.771 14.951 1.00 95.44 105 PHE A CA 1
ATOM 832 C C . PHE A 1 105 ? -4.099 -2.733 15.813 1.00 95.44 105 PHE A C 1
ATOM 834 O O . PHE A 1 105 ? -5.098 -2.343 16.401 1.00 95.44 105 PHE A O 1
ATOM 841 N N . ARG A 1 106 ? -3.676 -3.992 15.951 1.00 92.94 106 ARG A N 1
ATOM 842 C CA . ARG A 1 106 ? -4.401 -5.021 16.726 1.00 92.94 106 ARG A CA 1
ATOM 843 C C . ARG A 1 106 ? -4.717 -4.650 18.184 1.00 92.94 106 ARG A C 1
ATOM 845 O O . ARG A 1 106 ? -5.657 -5.190 18.747 1.00 92.94 106 ARG A O 1
ATOM 852 N N . ASN A 1 107 ? -3.951 -3.730 18.775 1.00 94.00 107 ASN A N 1
ATOM 853 C CA . ASN A 1 107 ? -4.164 -3.233 20.141 1.00 94.00 107 ASN A CA 1
ATOM 854 C C . ASN A 1 107 ? -4.956 -1.911 20.187 1.00 94.00 107 ASN A C 1
ATOM 856 O O . ASN A 1 107 ? -5.130 -1.341 21.257 1.00 94.00 107 ASN A O 1
ATOM 860 N N . THR A 1 108 ? -5.404 -1.413 19.035 1.00 95.25 108 THR A N 1
ATOM 861 C CA . THR A 1 108 ? -6.179 -0.178 18.855 1.00 95.25 108 THR A CA 1
ATOM 862 C C . THR A 1 108 ? -7.349 -0.479 17.907 1.00 95.25 108 THR A C 1
ATOM 864 O O . THR A 1 108 ? -7.274 -0.122 16.728 1.00 95.25 108 THR A O 1
ATOM 867 N N . PRO A 1 109 ? -8.391 -1.199 18.378 1.00 92.19 109 PRO A N 1
ATOM 868 C CA . PRO A 1 109 ? -9.425 -1.780 17.518 1.00 92.19 109 PRO A CA 1
ATOM 869 C C . PRO A 1 109 ? -10.153 -0.769 16.633 1.00 92.19 109 PRO A C 1
ATOM 871 O O . PRO A 1 109 ? -10.386 -1.072 15.470 1.00 92.19 109 PRO A O 1
ATOM 874 N N . ASP A 1 110 ? -10.431 0.434 17.137 1.00 94.88 110 ASP A N 1
ATOM 875 C CA . ASP A 1 110 ? -11.125 1.475 16.366 1.00 94.88 110 ASP A CA 1
ATOM 876 C C . ASP A 1 110 ? -10.303 1.920 15.147 1.00 94.88 110 ASP A C 1
ATOM 878 O O . ASP A 1 110 ? -10.817 2.028 14.035 1.00 94.88 110 ASP A O 1
ATOM 882 N N . VAL A 1 111 ? -8.988 2.095 15.332 1.00 96.12 111 VAL A N 1
ATOM 883 C CA . VAL A 1 111 ? -8.059 2.430 14.242 1.00 96.12 111 VAL A CA 1
ATOM 884 C C . VAL A 1 111 ? -7.893 1.247 13.289 1.00 96.12 111 VAL A C 1
ATOM 886 O O . VAL A 1 111 ? -7.843 1.436 12.075 1.00 96.12 111 VAL A O 1
ATOM 889 N N . ALA A 1 112 ? -7.831 0.020 13.818 1.00 96.56 112 ALA A N 1
ATOM 890 C CA . ALA A 1 112 ? -7.763 -1.180 12.990 1.00 96.56 112 ALA A CA 1
ATOM 891 C C . ALA A 1 112 ? -9.002 -1.311 12.096 1.00 96.56 112 ALA A C 1
ATOM 893 O O . ALA A 1 112 ? -8.861 -1.594 10.908 1.00 96.56 112 ALA A O 1
ATOM 894 N N . ASP A 1 113 ? -10.195 -1.070 12.643 1.00 97.06 113 ASP A N 1
ATOM 895 C CA . ASP A 1 113 ? -11.448 -1.163 11.901 1.00 97.06 113 ASP A CA 1
ATOM 896 C C . ASP A 1 113 ? -11.555 -0.079 10.828 1.00 97.06 113 ASP A C 1
ATOM 898 O O . ASP A 1 113 ? -11.825 -0.394 9.667 1.00 97.06 113 ASP A O 1
ATOM 902 N N . ALA A 1 114 ? -11.240 1.173 11.177 1.00 97.69 114 ALA A N 1
ATOM 903 C CA . ALA A 1 114 ? -11.195 2.276 10.221 1.00 97.69 114 ALA A CA 1
ATOM 904 C C . ALA A 1 114 ? -10.217 1.985 9.071 1.00 97.69 114 ALA A C 1
ATOM 906 O O . ALA A 1 114 ? -10.551 2.183 7.900 1.00 97.69 114 ALA A O 1
ATOM 907 N N . PHE A 1 115 ? -9.030 1.456 9.386 1.00 98.12 115 PHE A N 1
ATOM 908 C CA . PHE A 1 115 ? -8.038 1.073 8.383 1.00 98.12 115 PHE A CA 1
ATOM 909 C C . PHE A 1 115 ? -8.525 -0.084 7.497 1.00 98.12 115 PHE A C 1
ATOM 911 O O . PHE A 1 115 ? -8.372 -0.025 6.276 1.00 98.12 115 PHE A O 1
ATOM 918 N N . VAL A 1 116 ? -9.163 -1.107 8.076 1.00 98.31 116 VAL A N 1
ATOM 919 C CA . VAL A 1 116 ? -9.777 -2.204 7.310 1.00 98.31 116 VAL A CA 1
ATOM 920 C C . VAL A 1 116 ? -10.850 -1.673 6.363 1.00 98.31 116 VAL A C 1
ATOM 922 O O . VAL A 1 116 ? -10.820 -2.018 5.184 1.00 98.31 116 VAL A O 1
ATOM 925 N N . GLN A 1 117 ? -11.761 -0.821 6.838 1.00 98.06 117 GLN A N 1
ATOM 926 C CA . GLN A 1 117 ? -12.812 -0.231 6.003 1.00 98.06 117 GLN A CA 1
ATOM 927 C C . GLN A 1 117 ? -12.232 0.603 4.859 1.00 98.06 117 GLN A C 1
ATOM 929 O O . GLN A 1 117 ? -12.631 0.431 3.707 1.00 98.06 117 GLN A O 1
ATOM 934 N N . ALA A 1 118 ? -11.240 1.446 5.151 1.00 98.00 118 ALA A N 1
ATOM 935 C CA . ALA A 1 118 ? -10.573 2.268 4.149 1.00 98.00 118 ALA A CA 1
ATOM 936 C C . ALA A 1 118 ? -9.951 1.439 3.022 1.00 98.00 118 ALA A C 1
ATOM 938 O O . ALA A 1 118 ? -10.139 1.768 1.850 1.00 98.00 118 ALA A O 1
ATOM 939 N N . VAL A 1 119 ? -9.258 0.350 3.357 1.00 98.00 119 VAL A N 1
ATOM 940 C CA . VAL A 1 119 ? 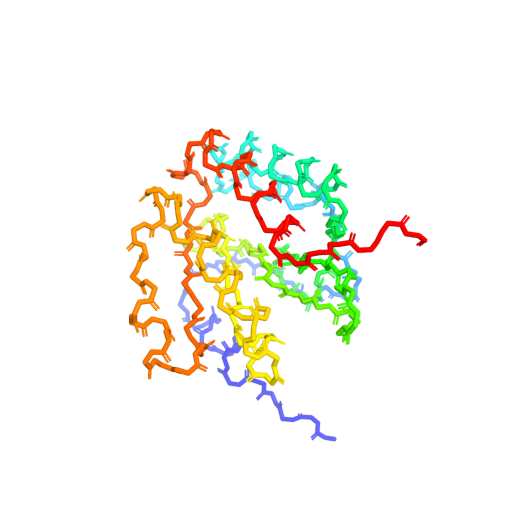-8.641 -0.522 2.352 1.00 98.00 119 VAL A CA 1
ATOM 941 C C . VAL A 1 119 ? -9.693 -1.358 1.614 1.00 98.00 119 VAL A C 1
ATOM 943 O O . VAL A 1 119 ? -9.660 -1.421 0.390 1.00 98.00 119 VAL A O 1
ATOM 946 N N . CYS A 1 120 ? -10.648 -1.973 2.321 1.00 97.88 120 CYS A N 1
ATOM 947 C CA . CYS A 1 120 ? -11.662 -2.836 1.695 1.00 97.88 120 CYS A CA 1
ATOM 948 C C . CYS A 1 120 ? -12.657 -2.056 0.820 1.00 97.88 120 CYS A C 1
ATOM 950 O O . CYS A 1 120 ? -13.317 -2.652 -0.023 1.00 97.88 120 CYS A O 1
ATOM 952 N N . SER A 1 121 ? -12.749 -0.732 0.985 1.00 97.69 121 SER A N 1
ATOM 953 C CA . SER A 1 121 ? -13.557 0.131 0.112 1.00 97.69 121 SER A CA 1
ATOM 954 C C . SER A 1 121 ? -13.026 0.247 -1.324 1.00 97.69 121 SER A C 1
ATOM 956 O O . SER A 1 121 ? -13.736 0.768 -2.180 1.00 97.69 121 SER A O 1
ATOM 958 N N . ILE A 1 122 ? -11.802 -0.222 -1.597 1.00 98.00 122 ILE A N 1
ATOM 959 C CA . ILE A 1 122 ? -11.165 -0.174 -2.918 1.00 98.00 122 ILE A CA 1
ATOM 960 C C . ILE A 1 122 ? -11.399 -1.524 -3.620 1.00 98.00 122 ILE A C 1
ATOM 962 O O . ILE A 1 122 ? -10.783 -2.521 -3.224 1.00 98.00 122 ILE A O 1
ATOM 966 N N . PRO A 1 123 ? -12.276 -1.588 -4.644 1.00 95.12 123 PRO A N 1
ATOM 967 C CA . PRO A 1 123 ? -12.732 -2.853 -5.226 1.00 95.12 123 PRO A CA 1
ATOM 968 C C . PRO A 1 123 ? -11.607 -3.743 -5.760 1.00 95.12 123 PRO A C 1
ATOM 970 O O . PRO A 1 123 ? -11.670 -4.963 -5.618 1.00 95.12 123 PRO A O 1
ATOM 973 N N . GLU A 1 124 ? -10.553 -3.151 -6.324 1.00 95.38 124 GLU A N 1
ATOM 974 C CA . GLU A 1 124 ? -9.417 -3.865 -6.913 1.00 95.38 124 GLU A CA 1
ATOM 975 C C . GLU A 1 124 ? -8.634 -4.725 -5.911 1.00 95.38 124 GLU A C 1
ATOM 977 O O . GLU A 1 124 ? -7.924 -5.641 -6.326 1.00 95.38 124 GLU A O 1
ATOM 982 N N . PHE A 1 125 ? -8.763 -4.476 -4.604 1.00 96.44 125 PHE A N 1
ATOM 983 C CA . PHE A 1 125 ? -8.144 -5.336 -3.596 1.00 96.44 125 PHE A CA 1
ATOM 984 C C . PHE A 1 125 ? -8.962 -6.594 -3.288 1.00 96.44 125 PHE A C 1
ATOM 986 O O . PHE A 1 125 ? -8.400 -7.550 -2.755 1.00 96.44 125 PHE A O 1
ATOM 993 N N . GLY A 1 126 ? -10.264 -6.623 -3.604 1.00 96.12 126 GLY A N 1
ATOM 994 C CA . GLY A 1 126 ? -11.114 -7.804 -3.405 1.00 96.12 126 GLY A CA 1
ATOM 995 C C . GLY A 1 126 ? -11.089 -8.366 -1.977 1.00 96.12 126 GLY A C 1
ATOM 996 O O . GLY A 1 126 ? -11.161 -9.579 -1.792 1.00 96.12 126 GLY A O 1
ATOM 997 N N . LEU A 1 127 ? -10.912 -7.506 -0.969 1.00 96.94 127 LEU A N 1
ATOM 998 C CA . LEU A 1 127 ? -10.783 -7.911 0.430 1.00 96.94 127 LEU A CA 1
ATOM 999 C C . LEU A 1 127 ? -12.137 -7.945 1.136 1.00 96.94 127 LEU A C 1
ATOM 1001 O O . LEU A 1 127 ? -12.947 -7.033 0.990 1.00 96.94 127 LEU A O 1
ATOM 1005 N N . ASP A 1 128 ? -12.330 -8.954 1.984 1.00 97.00 128 ASP A N 1
ATOM 1006 C CA . ASP A 1 128 ? -13.467 -9.033 2.897 1.00 97.00 128 ASP A CA 1
ATOM 1007 C C . ASP A 1 128 ? -13.074 -8.529 4.297 1.00 97.00 128 ASP A C 1
ATOM 1009 O O . ASP A 1 128 ? -12.265 -9.131 5.017 1.00 97.00 128 ASP A O 1
ATOM 1013 N N . ALA A 1 129 ? -13.686 -7.416 4.704 1.00 97.44 129 ALA A N 1
ATOM 1014 C CA . ALA A 1 129 ? -13.488 -6.820 6.018 1.00 97.44 129 ALA A CA 1
ATOM 1015 C C . ALA A 1 129 ? -13.879 -7.766 7.166 1.00 97.44 129 ALA A C 1
ATOM 1017 O O . ALA A 1 129 ? -13.197 -7.793 8.194 1.00 97.44 129 ALA A O 1
ATOM 1018 N N . ALA A 1 130 ? -14.956 -8.546 7.017 1.00 97.50 130 ALA A N 1
ATOM 1019 C CA . ALA A 1 130 ? -15.388 -9.500 8.036 1.00 97.50 130 ALA A CA 1
ATOM 1020 C C . ALA A 1 130 ? -14.339 -10.601 8.226 1.00 97.50 130 ALA A C 1
ATOM 1022 O O . ALA A 1 130 ? -13.993 -10.950 9.355 1.00 97.50 130 ALA A O 1
ATOM 1023 N N . GLU A 1 131 ? -13.757 -11.088 7.134 1.00 97.38 131 GLU A N 1
ATOM 1024 C CA . GLU A 1 131 ? -12.715 -12.108 7.179 1.00 97.38 131 GLU A CA 1
ATOM 1025 C C . GLU A 1 131 ? -11.430 -11.605 7.867 1.00 97.38 131 GLU A C 1
ATOM 1027 O O . GLU A 1 131 ? -10.809 -12.324 8.657 1.00 97.38 131 GLU A O 1
ATOM 1032 N N . ILE A 1 132 ? -11.038 -10.349 7.622 1.00 97.62 132 ILE A N 1
ATOM 1033 C CA . ILE A 1 132 ? -9.885 -9.723 8.291 1.00 97.62 132 ILE A CA 1
ATOM 1034 C C . ILE A 1 132 ? -10.137 -9.561 9.796 1.00 97.62 132 ILE A C 1
ATOM 1036 O O . ILE A 1 132 ? -9.251 -9.872 10.603 1.00 97.62 132 ILE A O 1
ATOM 1040 N N . ARG A 1 133 ? -11.340 -9.117 10.180 1.00 96.88 133 ARG A N 1
ATOM 1041 C CA . ARG A 1 133 ? -11.755 -8.992 11.588 1.00 96.88 133 ARG A CA 1
ATOM 1042 C C . ARG A 1 133 ? -11.756 -10.340 12.297 1.00 96.88 133 ARG A C 1
ATOM 1044 O O . ARG A 1 133 ? -11.173 -10.456 13.372 1.00 96.88 133 ARG A O 1
ATOM 1051 N N . ASN A 1 134 ? -12.325 -11.369 11.671 1.00 96.94 134 ASN A N 1
ATOM 1052 C CA . ASN A 1 134 ? -12.390 -12.724 12.224 1.00 96.94 134 ASN A CA 1
ATOM 1053 C C . ASN A 1 134 ? -10.994 -13.333 12.431 1.00 96.94 134 ASN A C 1
ATOM 1055 O O . ASN A 1 134 ? -10.770 -14.073 13.386 1.00 96.94 134 ASN A O 1
ATOM 1059 N N . ALA A 1 135 ? -10.019 -12.964 11.596 1.00 96.50 135 ALA A N 1
ATOM 1060 C CA . ALA A 1 135 ? -8.614 -13.330 11.785 1.00 96.50 135 ALA A CA 1
ATOM 1061 C C . ALA A 1 135 ? -7.895 -12.512 12.888 1.00 96.50 135 ALA A C 1
ATOM 1063 O O . ALA A 1 135 ? -6.688 -12.677 13.116 1.00 96.50 135 ALA A O 1
ATOM 1064 N N . GLY A 1 136 ? -8.597 -11.598 13.563 1.00 96.56 136 GLY A N 1
ATOM 1065 C CA . GLY A 1 136 ? -8.037 -10.677 14.550 1.00 96.56 136 GLY A CA 1
ATOM 1066 C C . GLY A 1 136 ? -6.995 -9.738 13.944 1.00 96.56 136 GLY A C 1
ATOM 1067 O O . GLY A 1 136 ? -5.937 -9.538 14.542 1.00 96.56 136 GLY A O 1
ATOM 1068 N N . TYR A 1 137 ? -7.249 -9.240 12.728 1.00 96.75 137 TYR A N 1
ATOM 106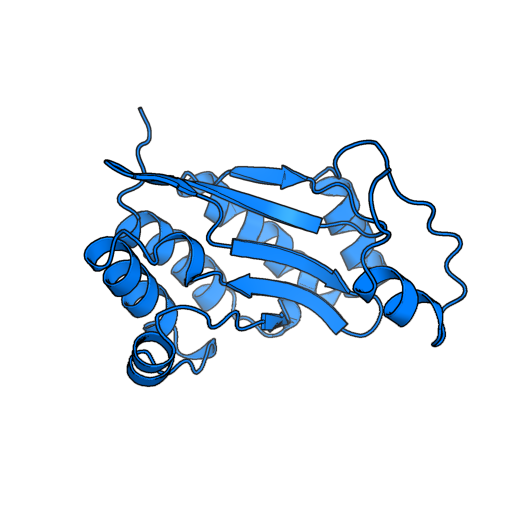9 C CA . TYR A 1 137 ? -6.374 -8.317 11.992 1.00 96.75 137 TYR A CA 1
ATOM 1070 C C . TYR A 1 137 ? -4.983 -8.879 11.649 1.00 96.75 137 TYR A C 1
ATOM 1072 O O . TYR A 1 137 ? -4.067 -8.134 11.317 1.00 96.75 137 TYR A O 1
ATOM 1080 N N . ARG A 1 138 ? -4.784 -10.203 11.706 1.00 95.06 138 ARG A N 1
ATOM 1081 C CA . ARG A 1 138 ? -3.480 -10.835 11.412 1.00 95.06 138 ARG A CA 1
ATOM 1082 C C . ARG A 1 138 ? -3.188 -11.004 9.923 1.00 95.06 138 ARG A C 1
ATOM 1084 O O . ARG A 1 138 ? -2.062 -11.344 9.564 1.00 95.06 138 ARG A O 1
ATOM 1091 N N . LYS A 1 139 ? -4.185 -10.800 9.060 1.00 94.50 139 LYS A N 1
ATOM 1092 C CA . LYS A 1 139 ? -4.022 -10.938 7.611 1.00 94.50 139 LYS A CA 1
ATOM 1093 C C . LYS A 1 139 ? -3.028 -9.913 7.065 1.00 94.50 139 LYS A C 1
ATOM 1095 O O . LYS A 1 139 ? -2.998 -8.768 7.510 1.00 94.50 139 LYS A O 1
ATOM 1100 N N . ARG A 1 140 ? -2.234 -10.351 6.084 1.00 96.75 140 ARG A N 1
ATOM 1101 C CA . ARG A 1 140 ? -1.254 -9.533 5.357 1.00 96.75 140 ARG A CA 1
ATOM 1102 C C . ARG A 1 140 ? -1.397 -9.756 3.851 1.00 96.75 140 ARG A C 1
ATOM 1104 O O . ARG A 1 140 ? -0.573 -10.462 3.271 1.00 96.75 140 ARG A O 1
ATOM 1111 N N . PRO A 1 141 ? -2.493 -9.284 3.231 1.00 97.38 141 PRO A N 1
ATOM 1112 C CA . PRO A 1 141 ? -2.691 -9.477 1.804 1.00 97.38 141 PRO A CA 1
ATOM 1113 C C . PRO A 1 141 ? -1.596 -8.763 1.009 1.00 97.38 141 PRO A C 1
ATOM 1115 O O . PRO A 1 141 ? -1.075 -7.725 1.428 1.00 97.38 141 PRO A O 1
ATOM 1118 N N . GLN A 1 142 ? -1.254 -9.356 -0.131 1.00 97.69 142 GLN A N 1
ATOM 1119 C CA . GLN A 1 142 ? -0.212 -8.887 -1.032 1.00 97.69 142 GLN A CA 1
ATOM 1120 C C . GLN A 1 142 ? -0.782 -8.717 -2.437 1.00 97.69 142 GLN A C 1
ATOM 1122 O O . GLN A 1 142 ? -1.517 -9.579 -2.915 1.00 97.69 142 GLN A O 1
ATOM 1127 N N . PHE A 1 143 ? -0.407 -7.627 -3.096 1.00 97.88 143 PHE A N 1
ATOM 1128 C CA . PHE A 1 143 ? -0.902 -7.245 -4.412 1.00 97.88 143 PHE A CA 1
ATOM 1129 C C . PHE A 1 143 ? 0.267 -6.921 -5.332 1.00 97.88 143 PHE A C 1
ATOM 1131 O O . PHE A 1 143 ? 1.157 -6.156 -4.963 1.00 97.88 143 PHE A O 1
ATOM 1138 N N . ALA A 1 144 ? 0.258 -7.473 -6.544 1.00 97.88 144 ALA A N 1
ATOM 1139 C CA . ALA A 1 144 ? 1.201 -7.064 -7.577 1.00 97.88 144 ALA A CA 1
ATOM 1140 C C . ALA A 1 144 ? 0.888 -5.621 -7.992 1.00 97.88 144 ALA A C 1
ATOM 1142 O O . ALA A 1 144 ? -0.223 -5.333 -8.444 1.00 97.88 144 ALA A O 1
ATOM 1143 N N . ILE A 1 145 ? 1.858 -4.715 -7.852 1.00 98.19 145 ILE A N 1
ATOM 1144 C CA . ILE A 1 145 ? 1.635 -3.277 -8.063 1.00 98.19 145 ILE A CA 1
ATOM 1145 C C . ILE A 1 145 ? 1.239 -2.998 -9.516 1.00 98.19 145 ILE A C 1
ATOM 1147 O O . ILE A 1 145 ? 0.357 -2.176 -9.757 1.00 98.19 145 ILE A O 1
ATOM 1151 N N . LYS A 1 146 ? 1.802 -3.737 -10.483 1.00 97.44 146 LYS A N 1
ATOM 1152 C CA . LYS A 1 146 ? 1.438 -3.620 -11.905 1.00 97.44 146 LYS A CA 1
ATOM 1153 C C . LYS A 1 146 ? -0.050 -3.822 -12.205 1.00 97.44 146 LYS A C 1
ATOM 1155 O O . LYS A 1 146 ? -0.525 -3.251 -13.184 1.00 97.44 146 LYS A O 1
ATOM 1160 N N . ASN A 1 147 ? -0.772 -4.574 -11.370 1.00 97.12 147 ASN A N 1
ATOM 1161 C CA . ASN A 1 147 ? -2.188 -4.893 -11.574 1.00 97.12 147 ASN A CA 1
ATOM 1162 C C . ASN A 1 147 ? -3.136 -3.844 -10.975 1.00 97.12 147 ASN A C 1
ATOM 1164 O O . ASN A 1 147 ? -4.343 -3.933 -11.184 1.00 97.12 147 ASN A O 1
ATOM 1168 N N . LEU A 1 148 ? -2.624 -2.869 -10.221 1.00 97.81 148 LEU A N 1
ATOM 1169 C CA . LEU A 1 148 ? -3.453 -1.822 -9.627 1.00 97.81 148 LEU A CA 1
ATOM 1170 C C . LEU A 1 148 ? -3.821 -0.769 -10.673 1.00 97.81 148 LEU A C 1
ATOM 1172 O O . LEU A 1 148 ? -2.997 -0.383 -11.495 1.00 97.81 148 LEU A O 1
ATOM 1176 N N . SER A 1 149 ? -5.044 -0.252 -10.629 1.00 98.25 149 SER A N 1
ATOM 1177 C CA . SER A 1 149 ? -5.382 0.954 -11.386 1.00 98.25 149 SER A CA 1
ATOM 1178 C C . SER A 1 149 ? -4.729 2.181 -10.730 1.00 98.25 149 SER A C 1
ATOM 1180 O O . SER A 1 149 ? -4.484 2.199 -9.521 1.00 98.25 149 SER A O 1
ATOM 1182 N N . GLU A 1 150 ? -4.465 3.247 -11.492 1.00 98.25 150 GLU A N 1
ATOM 1183 C CA . GLU A 1 150 ? -4.004 4.512 -10.890 1.00 98.25 150 GLU A CA 1
ATOM 1184 C C . GLU A 1 150 ? -5.024 5.064 -9.882 1.00 98.25 150 GLU A C 1
ATOM 1186 O O . GLU A 1 150 ? -4.650 5.618 -8.849 1.00 98.25 150 GLU A O 1
ATOM 1191 N N . ALA A 1 151 ? -6.320 4.871 -10.152 1.00 98.25 151 ALA A N 1
ATOM 1192 C CA . ALA A 1 151 ? -7.399 5.256 -9.250 1.00 98.25 151 ALA A CA 1
ATOM 1193 C C . ALA A 1 151 ? -7.338 4.494 -7.917 1.00 98.25 151 ALA A C 1
ATOM 1195 O O . ALA A 1 151 ? -7.514 5.110 -6.862 1.00 98.25 151 ALA A O 1
ATOM 1196 N N . ALA A 1 152 ? -7.033 3.192 -7.942 1.00 98.19 152 ALA A N 1
ATOM 1197 C CA . ALA A 1 152 ? -6.826 2.393 -6.737 1.00 98.19 152 ALA A CA 1
ATOM 1198 C C . ALA A 1 152 ? -5.594 2.864 -5.950 1.00 98.19 152 ALA A C 1
ATOM 1200 O O . ALA A 1 152 ? -5.663 2.973 -4.727 1.00 98.19 152 ALA A O 1
ATOM 1201 N N . VAL A 1 153 ? -4.493 3.207 -6.631 1.00 98.25 153 VAL A N 1
ATOM 1202 C CA . VAL A 1 153 ? -3.273 3.733 -5.989 1.00 98.25 153 VAL A CA 1
ATOM 1203 C C . VAL A 1 153 ? -3.552 5.044 -5.247 1.00 98.25 153 VAL A C 1
ATOM 1205 O O . VAL A 1 153 ? -3.226 5.160 -4.063 1.00 98.25 153 VAL A O 1
ATOM 1208 N N . ARG A 1 154 ? -4.207 6.009 -5.907 1.00 98.44 154 ARG A N 1
ATOM 1209 C CA . ARG A 1 154 ? -4.577 7.298 -5.290 1.00 98.44 154 ARG A CA 1
ATOM 1210 C C . ARG A 1 154 ? -5.567 7.108 -4.142 1.00 98.44 154 ARG A C 1
ATOM 1212 O O . ARG A 1 154 ? -5.390 7.669 -3.061 1.00 98.44 154 ARG A O 1
ATOM 1219 N N . SER A 1 155 ? -6.586 6.273 -4.357 1.00 98.19 155 SER A N 1
ATOM 1220 C CA . SER A 1 155 ? -7.578 5.945 -3.328 1.00 98.19 155 SER A CA 1
ATOM 1221 C C . SER A 1 155 ? -6.930 5.312 -2.103 1.00 98.19 155 SER A C 1
ATOM 1223 O O . SER A 1 155 ? -7.270 5.687 -0.986 1.00 98.19 155 SER A O 1
ATOM 1225 N N . LEU A 1 156 ? -5.965 4.403 -2.284 1.00 98.31 156 LEU A N 1
ATOM 1226 C CA . LEU A 1 156 ? -5.258 3.769 -1.173 1.00 98.31 156 LEU A CA 1
ATOM 1227 C C . LEU A 1 156 ? -4.559 4.812 -0.302 1.00 98.31 156 LEU A C 1
ATOM 1229 O O . LEU A 1 156 ? -4.813 4.852 0.900 1.00 98.31 156 LEU A O 1
ATOM 1233 N N . ALA A 1 157 ? -3.704 5.655 -0.885 1.00 96.75 157 ALA A N 1
ATOM 1234 C CA . ALA A 1 157 ? -2.940 6.635 -0.114 1.00 96.75 157 ALA A CA 1
ATOM 1235 C C . ALA A 1 157 ? -3.861 7.588 0.664 1.00 96.75 157 ALA A C 1
ATOM 1237 O O . ALA A 1 157 ? -3.717 7.739 1.881 1.00 96.75 157 ALA A O 1
ATOM 1238 N N . LYS A 1 158 ? -4.868 8.146 -0.017 1.00 97.44 158 LYS A N 1
ATOM 1239 C CA . LYS A 1 158 ? -5.856 9.050 0.580 1.00 97.44 158 LYS A CA 1
ATOM 1240 C C . LYS A 1 158 ? -6.674 8.378 1.687 1.00 97.44 158 LYS A C 1
ATOM 1242 O O . LYS A 1 158 ? -6.797 8.930 2.782 1.00 97.44 158 LYS A O 1
ATOM 1247 N N . ASN A 1 159 ? -7.249 7.205 1.416 1.00 97.88 159 ASN A N 1
ATOM 1248 C CA . ASN A 1 159 ? -8.155 6.534 2.351 1.00 97.88 159 ASN A CA 1
ATOM 1249 C C . ASN A 1 159 ? -7.403 6.056 3.594 1.00 97.88 159 ASN A C 1
ATOM 1251 O O . ASN A 1 159 ? -7.908 6.206 4.706 1.00 97.88 159 ASN A O 1
ATOM 1255 N N . VAL A 1 160 ? -6.188 5.524 3.423 1.00 96.88 160 VAL A N 1
ATOM 1256 C CA . VAL A 1 160 ? -5.348 5.088 4.545 1.00 96.88 160 VAL A CA 1
ATOM 1257 C C . VAL A 1 160 ? -4.960 6.275 5.415 1.00 96.88 160 VAL A C 1
ATOM 1259 O O . VAL A 1 160 ? -5.154 6.211 6.625 1.00 96.88 160 VAL A O 1
ATOM 1262 N N . ALA A 1 161 ? -4.493 7.380 4.833 1.00 95.44 161 ALA A N 1
ATOM 1263 C CA . ALA A 1 161 ? -4.153 8.561 5.620 1.00 95.44 161 ALA A CA 1
ATOM 1264 C C . ALA A 1 161 ? -5.360 9.128 6.386 1.00 95.44 161 ALA A C 1
ATOM 1266 O O . ALA A 1 161 ? -5.252 9.463 7.566 1.00 95.44 161 ALA A O 1
ATOM 1267 N N . SER A 1 162 ? -6.535 9.169 5.750 1.00 95.69 162 SER A N 1
ATOM 1268 C CA . SER A 1 162 ? -7.767 9.603 6.414 1.00 95.69 162 SER A CA 1
ATOM 1269 C C . SER A 1 162 ? -8.158 8.678 7.571 1.00 95.69 162 SER A C 1
ATOM 1271 O O . SER A 1 162 ? -8.521 9.159 8.642 1.00 95.69 162 SER A O 1
ATOM 1273 N N . ALA A 1 163 ? -8.091 7.359 7.374 1.00 95.94 163 ALA A N 1
ATOM 1274 C CA . ALA A 1 163 ? -8.471 6.384 8.395 1.00 95.94 163 ALA A CA 1
ATOM 1275 C C . ALA A 1 163 ? -7.508 6.357 9.582 1.00 95.94 163 ALA A C 1
ATOM 1277 O O . ALA A 1 163 ? -7.922 6.108 10.712 1.00 95.94 163 ALA A O 1
ATOM 1278 N N . LEU A 1 164 ? -6.229 6.628 9.331 1.00 94.81 164 LEU A N 1
ATOM 1279 C CA . LEU A 1 164 ? -5.196 6.653 10.358 1.00 94.81 164 LEU A CA 1
ATOM 1280 C C . LEU A 1 164 ? -5.094 7.996 11.089 1.00 94.81 164 LEU A C 1
ATOM 1282 O O . LEU A 1 164 ? -4.236 8.120 11.958 1.00 94.81 164 LEU A O 1
ATOM 1286 N N . GLN A 1 165 ? -5.942 8.980 10.759 1.00 89.94 165 GLN A N 1
ATOM 1287 C CA . GLN A 1 165 ? -5.937 10.307 11.389 1.00 89.94 165 GLN A CA 1
ATOM 1288 C C . GLN A 1 165 ? -4.511 10.870 11.473 1.00 89.94 165 GLN A C 1
ATOM 1290 O O . GLN A 1 165 ? -3.997 11.148 12.558 1.00 89.94 165 GLN A O 1
ATOM 1295 N N . VAL A 1 166 ? -3.838 10.916 10.320 1.00 80.06 166 VAL A N 1
ATOM 1296 C CA . VAL A 1 166 ? -2.406 11.218 10.252 1.00 80.06 166 VAL A CA 1
ATOM 1297 C C . VAL A 1 166 ? -2.115 12.585 10.858 1.00 80.06 166 VAL A C 1
ATOM 1299 O O . VAL A 1 166 ? -2.714 13.592 10.478 1.00 80.06 166 VAL A O 1
ATOM 1302 N N . ASP A 1 167 ? -1.176 12.593 11.798 1.00 80.25 167 ASP A N 1
ATOM 1303 C CA . ASP A 1 167 ? -0.679 13.800 12.437 1.00 80.25 167 ASP A CA 1
ATOM 1304 C C . ASP A 1 167 ? 0.419 14.433 11.570 1.00 80.25 167 ASP A C 1
ATOM 1306 O O . ASP A 1 167 ? 1.468 13.824 11.340 1.00 80.25 167 ASP A O 1
ATOM 1310 N N . ASN A 1 168 ? 0.146 15.642 11.072 1.00 70.81 168 ASN A N 1
ATOM 1311 C CA . ASN A 1 168 ? 1.051 16.428 10.225 1.00 70.81 168 ASN A CA 1
ATOM 1312 C C . ASN A 1 168 ? 1.818 17.510 11.009 1.00 70.81 168 ASN A C 1
ATOM 1314 O O . ASN A 1 168 ? 2.432 18.374 10.378 1.00 70.81 168 ASN A O 1
ATOM 1318 N N . SER A 1 169 ? 1.713 17.520 12.345 1.00 60.22 169 SER A N 1
ATOM 1319 C CA . SER A 1 169 ? 2.354 18.528 13.201 1.00 60.22 169 SER A CA 1
ATOM 1320 C C . SER A 1 169 ? 3.852 18.320 13.432 1.00 60.22 169 SER A C 1
ATOM 1322 O O . SER A 1 169 ? 4.373 17.199 13.216 1.00 60.22 169 SER A O 1
#

Nearest PDB structures (foldseek):
  2jg2-assembly1_A  TM=4.379E-01  e=8.886E+00  Sphingomonas paucimobilis
  3pgy-assembly1_B  TM=2.392E-01  e=7.868E+00  Staphylococcus aureus subsp. aureus COL

Radius of gyration: 16.24 Å; Cα contacts (8 Å, |Δi|>4): 277; chains: 1; bounding box: 40×41×36 Å

Mean predicted aligned error: 7.34 Å

Solvent-accessible surface area (backbone atoms only — not comparable to full-atom values): 9337 Å² total; per-residue (Å²): 135,84,78,79,62,71,72,62,60,66,68,70,74,68,86,74,99,65,93,63,63,74,43,88,58,60,39,53,72,68,58,40,47,51,50,25,57,77,69,28,54,79,22,37,69,51,51,54,48,38,53,54,39,25,47,75,42,63,30,43,85,36,44,35,71,43,60,48,45,28,33,41,30,33,36,40,24,63,100,74,42,82,42,60,47,36,33,39,39,52,37,95,92,70,29,45,31,40,35,41,36,44,50,77,28,61,92,40,59,71,50,31,50,38,38,41,52,36,55,40,70,37,70,93,68,74,52,57,56,67,62,35,54,75,55,61,25,63,52,63,59,73,41,52,42,53,79,54,51,7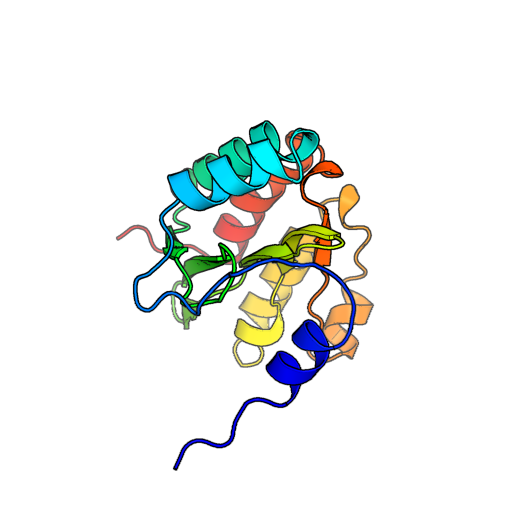2,67,51,43,50,47,47,26,52,31,42,29,61,36,44,48,56,57,87,126